Protein AF-A0A9I9E1P9-F1 (afdb_monomer_lite)

Sequence (114 aa):
MISQPHENKKKVSRSKSTQNPDGSKIKARDWSCRENMLFAELGIRNDLKDETYLVAFLSCLLCLFVFPQKGSFLRPGVFMAASLMATGAIYSLAVQVFANIYHGLGLIIKPPIR

Secondary structure (DSSP, 8-state):
--PPP-------------S-TT---PPPPPPPHHHHHHHHHTT--GGGHHHHHHHHHHHHHHHHHTS--SSSPPPHHHHHHHHHHHTT-----HHHHHHHHHHHHHHHHS----

Structure (mmCIF, N/CA/C/O backbone):
data_AF-A0A9I9E1P9-F1
#
_entry.id   AF-A0A9I9E1P9-F1
#
loop_
_atom_site.group_PDB
_atom_site.id
_atom_site.type_symbol
_atom_site.label_atom_id
_atom_site.label_alt_id
_atom_site.label_comp_id
_atom_site.label_asym_id
_atom_site.label_entity_id
_atom_site.label_seq_id
_atom_site.pdbx_PDB_ins_code
_atom_site.Cartn_x
_atom_site.Cartn_y
_atom_site.Cartn_z
_atom_site.occupancy
_atom_site.B_iso_or_equiv
_atom_site.auth_seq_id
_atom_site.auth_comp_id
_atom_site.auth_asym_id
_atom_site.auth_atom_id
_atom_site.pdbx_PDB_model_num
ATOM 1 N N . MET A 1 1 ? -25.002 66.208 -11.143 1.00 40.81 1 MET A N 1
ATOM 2 C CA . MET A 1 1 ? -23.800 65.435 -10.770 1.00 40.81 1 MET A CA 1
ATOM 3 C C . MET A 1 1 ? -24.285 64.214 -10.000 1.00 40.81 1 MET A C 1
ATOM 5 O O . MET A 1 1 ? -24.633 64.343 -8.838 1.00 40.81 1 MET A O 1
ATOM 9 N N . ILE A 1 2 ? -24.478 63.085 -10.688 1.00 35.19 2 ILE A N 1
ATOM 10 C CA . ILE A 1 2 ? -24.973 61.830 -10.102 1.00 35.19 2 ILE A CA 1
ATOM 11 C C . ILE A 1 2 ? -23.974 60.751 -10.511 1.00 35.19 2 ILE A C 1
ATOM 13 O O . ILE A 1 2 ? -23.798 60.486 -11.698 1.00 35.19 2 ILE A O 1
ATOM 17 N N . SER A 1 3 ? -23.272 60.205 -9.524 1.00 40.62 3 SER A N 1
ATOM 18 C CA . SER A 1 3 ? -22.247 59.178 -9.693 1.00 40.62 3 SER A CA 1
ATOM 19 C C . SER A 1 3 ? -22.902 57.809 -9.888 1.00 40.62 3 SER A C 1
ATOM 21 O O . SER A 1 3 ? -23.723 57.398 -9.070 1.00 40.62 3 SER A O 1
ATOM 23 N N . GLN A 1 4 ? -22.533 57.093 -10.952 1.00 44.28 4 GLN A N 1
ATOM 24 C CA . GLN A 1 4 ? -22.866 55.675 -11.117 1.00 44.28 4 GLN A CA 1
ATOM 25 C C . GLN A 1 4 ? -21.948 54.811 -10.234 1.00 44.28 4 GLN A C 1
ATOM 27 O O . GLN A 1 4 ? -20.752 55.102 -10.139 1.00 44.28 4 GLN A O 1
ATOM 32 N N . PRO A 1 5 ? -22.453 53.737 -9.604 1.00 39.78 5 PRO A N 1
ATOM 33 C CA . PRO A 1 5 ? -21.606 52.810 -8.873 1.00 39.78 5 PRO A CA 1
ATOM 34 C C . PRO A 1 5 ? -20.860 51.895 -9.854 1.00 39.78 5 PRO A C 1
ATOM 36 O O . PRO A 1 5 ? -21.461 51.172 -10.646 1.00 39.78 5 PRO A O 1
ATOM 39 N N . HIS A 1 6 ? -19.529 51.911 -9.781 1.00 40.97 6 HIS A N 1
ATOM 40 C CA . HIS A 1 6 ? -18.685 50.891 -10.395 1.00 40.97 6 HIS A CA 1
ATOM 41 C C . HIS A 1 6 ? -18.888 49.564 -9.651 1.00 40.97 6 HIS A C 1
ATOM 43 O O . HIS A 1 6 ? -18.359 49.368 -8.556 1.00 40.97 6 HIS A O 1
ATOM 49 N N . GLU A 1 7 ? -19.629 48.630 -10.247 1.00 38.69 7 GLU A N 1
ATOM 50 C CA . GLU A 1 7 ? -19.590 47.235 -9.814 1.00 38.69 7 GLU A CA 1
ATOM 51 C C . GLU A 1 7 ? -18.192 46.663 -10.077 1.00 38.69 7 GLU A C 1
ATOM 53 O O . GLU A 1 7 ? -17.813 46.311 -11.198 1.00 38.69 7 GLU A O 1
ATOM 58 N N . ASN A 1 8 ? -17.410 46.552 -9.005 1.00 42.34 8 ASN A N 1
ATOM 59 C CA . ASN A 1 8 ? -16.211 45.732 -8.975 1.00 42.34 8 ASN A CA 1
ATOM 60 C C . ASN A 1 8 ? -16.613 44.269 -9.194 1.00 42.34 8 ASN A C 1
ATOM 62 O O . ASN A 1 8 ? -16.996 43.565 -8.257 1.00 42.34 8 ASN A O 1
ATOM 66 N N . LYS A 1 9 ? -16.476 43.785 -10.432 1.00 49.16 9 LYS A N 1
ATOM 67 C CA . LYS A 1 9 ? -16.473 42.350 -10.721 1.00 49.16 9 LYS A CA 1
ATOM 68 C C . LYS A 1 9 ? -15.278 41.731 -10.001 1.00 49.16 9 LYS A C 1
ATOM 70 O O . LYS A 1 9 ? -14.160 41.730 -10.518 1.00 49.16 9 LYS A O 1
ATOM 75 N N . LYS A 1 10 ? -15.505 41.200 -8.797 1.00 53.28 10 LYS A N 1
ATOM 76 C CA . LYS A 1 10 ? -14.558 40.298 -8.138 1.00 53.28 10 LYS A CA 1
ATOM 77 C C . LYS A 1 10 ? -14.300 39.147 -9.106 1.00 53.28 10 LYS A C 1
ATOM 79 O O . LYS A 1 10 ? -15.155 38.285 -9.296 1.00 53.28 10 LYS A O 1
ATOM 84 N N . LYS A 1 11 ? -13.126 39.146 -9.742 1.00 54.50 11 LYS A N 1
ATOM 85 C CA . LYS A 1 11 ? -12.602 37.959 -10.413 1.00 54.50 11 LYS A CA 1
ATOM 86 C C . LYS A 1 11 ? -12.493 36.887 -9.338 1.00 54.50 11 LYS A C 1
ATOM 88 O O . LYS A 1 11 ? -11.585 36.929 -8.514 1.00 54.50 11 LYS A O 1
ATOM 93 N N . VAL A 1 12 ? -13.438 35.954 -9.329 1.00 53.66 12 VAL A N 1
ATOM 94 C CA . VAL A 1 12 ? -13.264 34.687 -8.628 1.00 53.66 12 VAL A CA 1
ATOM 95 C C . VAL A 1 12 ? -12.025 34.063 -9.255 1.00 53.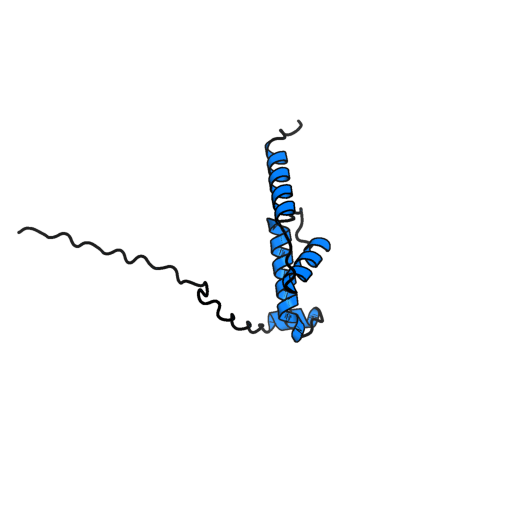66 12 VAL A C 1
ATOM 97 O O . VAL A 1 12 ? -12.043 33.679 -10.426 1.00 53.66 12 VAL A O 1
ATOM 100 N N . SER A 1 13 ? -10.914 34.046 -8.519 1.00 55.25 13 SER A N 1
ATOM 101 C CA . SER A 1 13 ? -9.749 33.277 -8.925 1.00 55.25 13 SER A CA 1
ATOM 102 C C . SER A 1 13 ? -10.188 31.824 -8.912 1.00 55.25 13 SER A C 1
ATOM 104 O O . SER A 1 13 ? -10.294 31.204 -7.856 1.00 55.25 13 SER A O 1
ATOM 106 N N . ARG A 1 14 ? -10.521 31.299 -10.090 1.00 57.84 14 ARG A N 1
ATOM 107 C CA . ARG A 1 14 ? -10.736 29.873 -10.280 1.00 57.84 14 ARG A CA 1
ATOM 108 C C . ARG A 1 14 ? -9.454 29.199 -9.802 1.00 57.84 14 ARG A C 1
ATOM 110 O O . ARG A 1 14 ? -8.399 29.409 -10.403 1.00 57.84 14 ARG A O 1
ATOM 117 N N . SER A 1 15 ? -9.529 28.476 -8.685 1.00 54.31 15 SER A N 1
ATOM 118 C CA . SER A 1 15 ? -8.428 27.637 -8.222 1.00 54.31 15 SER A CA 1
ATOM 119 C C . SER A 1 15 ? -7.967 26.805 -9.410 1.00 54.31 15 SER A C 1
ATOM 121 O O . SER A 1 15 ? -8.804 26.231 -10.113 1.00 54.31 15 SER A O 1
ATOM 123 N N . LYS A 1 16 ? -6.659 26.819 -9.694 1.00 55.91 16 LYS A N 1
ATOM 124 C CA . LYS A 1 16 ? -6.083 26.026 -10.782 1.00 55.91 16 LYS A CA 1
ATOM 125 C C . LYS A 1 16 ? -6.581 24.595 -10.610 1.00 55.91 16 LYS A C 1
ATOM 127 O O . LYS A 1 16 ? -6.283 23.964 -9.600 1.00 55.91 16 LYS A O 1
ATOM 132 N N . SER A 1 17 ? -7.383 24.132 -11.567 1.00 55.00 17 SER A N 1
ATOM 133 C CA . SER A 1 17 ? -7.817 22.743 -11.624 1.00 55.00 17 SER A CA 1
ATOM 134 C C . SER A 1 17 ? -6.567 21.904 -11.839 1.00 55.00 17 SER A C 1
ATOM 136 O O . SER A 1 17 ? -6.015 21.890 -12.934 1.00 55.00 17 SER A O 1
ATOM 138 N N . THR A 1 18 ? -6.078 21.270 -10.779 1.00 58.75 18 THR A N 1
ATOM 139 C CA . THR A 1 18 ? -5.012 20.262 -10.856 1.00 58.75 18 THR A CA 1
ATOM 140 C C . THR A 1 18 ? -5.572 18.879 -11.168 1.00 58.75 18 THR A C 1
ATOM 142 O O . THR A 1 18 ? -4.815 17.928 -11.333 1.00 58.75 18 THR A O 1
ATOM 1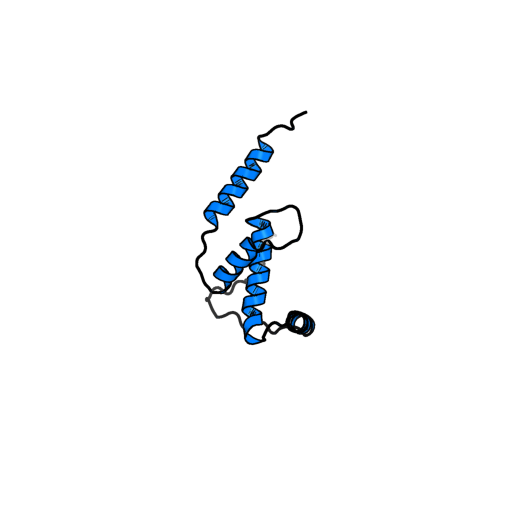45 N N . GLN A 1 19 ? -6.897 18.751 -11.249 1.00 57.41 19 GLN A N 1
ATOM 146 C CA . GLN A 1 19 ? -7.550 17.513 -11.628 1.00 57.41 19 GLN A CA 1
ATOM 147 C C . GLN A 1 19 ? -7.675 17.475 -13.141 1.00 57.41 19 GLN A C 1
ATOM 149 O O . GLN A 1 19 ? -8.305 18.360 -13.718 1.00 57.41 19 GLN A O 1
ATOM 154 N N . ASN A 1 20 ? -7.045 16.462 -13.737 1.00 54.16 20 ASN A N 1
ATOM 155 C CA . ASN A 1 20 ? -7.225 16.051 -15.122 1.00 54.16 20 ASN A CA 1
ATOM 156 C C . ASN A 1 20 ? -8.686 15.589 -15.282 1.00 54.16 20 ASN A C 1
ATOM 158 O O . ASN A 1 20 ? -9.010 14.484 -14.845 1.00 54.16 20 ASN A O 1
ATOM 162 N N . PRO A 1 21 ? -9.594 16.410 -15.840 1.00 59.91 21 PRO A N 1
ATOM 163 C CA . PRO A 1 21 ? -11.009 16.062 -15.934 1.00 59.91 21 PRO A CA 1
ATOM 164 C C . PRO A 1 21 ? -11.280 15.115 -17.107 1.00 59.91 21 PRO A C 1
ATOM 166 O O . PRO A 1 21 ? -12.349 14.521 -17.168 1.00 59.91 21 PRO A O 1
ATOM 169 N N . ASP A 1 22 ? -10.339 14.998 -18.052 1.00 69.31 22 ASP A N 1
ATOM 170 C CA . ASP A 1 22 ? -10.546 14.262 -19.303 1.00 69.31 22 ASP A CA 1
ATOM 171 C C . ASP A 1 22 ? -10.209 12.764 -19.198 1.00 69.31 22 ASP A C 1
ATOM 173 O O . ASP A 1 22 ? -10.546 11.989 -20.088 1.00 69.31 22 ASP A O 1
ATOM 177 N N . GLY A 1 23 ? -9.583 12.334 -18.096 1.00 56.69 23 GLY A N 1
ATOM 178 C CA . GLY A 1 23 ? -9.120 10.953 -17.941 1.00 56.69 23 GLY A CA 1
ATOM 179 C C . GLY A 1 23 ? -7.838 10.635 -18.720 1.00 56.69 23 GLY A C 1
ATOM 180 O O . GLY A 1 23 ? -7.418 9.477 -18.748 1.00 56.69 23 GLY A O 1
ATOM 181 N N . SER A 1 24 ? -7.188 11.637 -19.320 1.00 64.62 24 SER A N 1
ATOM 182 C CA . SER A 1 24 ? -5.887 11.484 -19.962 1.00 64.62 24 SER A CA 1
ATOM 183 C C . SER A 1 24 ? -4.882 10.879 -18.995 1.00 64.62 24 SER A C 1
ATOM 185 O O . SER A 1 24 ? -4.791 11.250 -17.816 1.00 64.62 24 SER A O 1
ATOM 187 N N . LYS A 1 25 ? -4.119 9.912 -19.518 1.00 57.97 25 LYS A N 1
ATOM 188 C CA . LYS A 1 25 ? -3.082 9.224 -18.756 1.00 57.97 25 LYS A CA 1
ATOM 189 C C . LYS A 1 25 ? -2.122 10.270 -18.204 1.00 57.97 25 LYS A C 1
ATOM 191 O O . LYS A 1 25 ? -1.447 10.964 -18.965 1.00 57.97 25 LYS A O 1
ATOM 196 N N . ILE A 1 26 ? -2.085 10.380 -16.878 1.00 62.72 26 ILE A N 1
ATOM 197 C CA . ILE A 1 26 ? -1.086 11.182 -16.180 1.00 62.72 26 ILE A CA 1
ATOM 198 C C . ILE A 1 26 ? 0.267 10.658 -16.653 1.00 62.72 26 ILE A C 1
ATOM 200 O O . ILE A 1 26 ? 0.524 9.454 -16.601 1.00 62.72 26 ILE A O 1
ATOM 204 N N . LYS A 1 27 ? 1.095 11.551 -17.195 1.00 63.44 27 LYS A N 1
ATOM 205 C CA . LYS A 1 27 ? 2.426 11.185 -17.669 1.00 63.44 27 LYS A CA 1
ATOM 206 C C . LYS A 1 27 ? 3.181 10.541 -16.503 1.00 63.44 27 LYS A C 1
ATOM 208 O O . LYS A 1 27 ? 3.171 11.105 -15.407 1.00 63.44 27 LYS A O 1
ATOM 213 N N . ALA A 1 28 ? 3.792 9.378 -16.735 1.00 65.38 28 ALA A N 1
ATOM 214 C CA . ALA A 1 28 ? 4.623 8.726 -15.728 1.00 65.38 28 ALA A CA 1
ATOM 215 C C . ALA A 1 28 ? 5.661 9.739 -15.228 1.00 65.38 28 ALA A C 1
ATOM 217 O O . ALA A 1 28 ? 6.292 10.443 -16.022 1.00 65.38 28 ALA A O 1
ATOM 218 N N . ARG A 1 29 ? 5.734 9.896 -13.908 1.00 75.38 29 ARG A N 1
ATOM 219 C CA . ARG A 1 29 ? 6.625 10.853 -13.260 1.00 75.38 29 ARG A CA 1
ATOM 220 C C . ARG A 1 29 ? 8.058 10.354 -13.414 1.00 75.38 29 ARG A C 1
ATOM 222 O O . ARG A 1 29 ? 8.343 9.213 -13.072 1.00 75.38 29 ARG A O 1
ATOM 229 N N . ASP A 1 30 ? 8.967 11.224 -13.844 1.00 87.00 30 ASP A N 1
ATOM 230 C CA . ASP A 1 30 ? 10.394 10.909 -13.794 1.00 87.00 30 ASP A CA 1
ATOM 231 C C . ASP A 1 30 ? 10.877 10.876 -12.332 1.00 87.00 30 ASP A C 1
ATOM 233 O O . ASP A 1 30 ? 10.596 11.785 -11.542 1.00 87.00 30 ASP A O 1
ATOM 237 N N . TRP A 1 31 ? 11.619 9.829 -11.967 1.00 90.44 31 TRP A N 1
ATOM 238 C CA . TRP A 1 31 ? 12.198 9.673 -10.631 1.00 90.44 31 TRP A CA 1
ATOM 239 C C . TRP A 1 31 ? 13.427 10.567 -10.453 1.00 90.44 31 TRP A C 1
ATOM 241 O O . TRP A 1 31 ? 14.341 10.557 -11.281 1.00 90.44 31 TRP A O 1
ATOM 251 N N . SER A 1 32 ? 13.501 11.307 -9.344 1.00 91.88 32 SER A N 1
ATOM 252 C CA . SER A 1 32 ? 14.691 12.101 -9.013 1.00 91.88 32 SER A CA 1
ATOM 253 C C . SER A 1 32 ? 15.908 11.212 -8.716 1.00 91.88 32 SER A C 1
ATOM 255 O O . SER A 1 32 ? 15.766 10.040 -8.365 1.00 91.88 32 SER A O 1
ATOM 257 N N . CYS A 1 33 ? 17.129 11.763 -8.780 1.00 91.31 33 CYS A N 1
ATOM 258 C CA . CYS A 1 33 ? 18.347 11.021 -8.412 1.00 91.31 33 CYS A CA 1
ATOM 259 C C . CYS A 1 33 ? 18.257 10.413 -7.004 1.00 91.31 33 CYS A C 1
ATOM 261 O O . CYS A 1 33 ? 18.662 9.272 -6.800 1.00 91.31 33 CYS A O 1
ATOM 263 N N . ARG A 1 34 ? 17.674 11.150 -6.048 1.00 93.94 34 ARG A N 1
ATOM 264 C CA . ARG A 1 34 ? 17.486 10.687 -4.667 1.00 93.94 34 ARG A CA 1
ATOM 265 C C . ARG A 1 34 ? 16.537 9.492 -4.591 1.00 93.94 34 ARG A C 1
ATOM 267 O O . ARG A 1 34 ? 16.841 8.518 -3.917 1.00 93.94 34 ARG A O 1
ATOM 274 N N . GLU A 1 35 ? 15.402 9.555 -5.281 1.00 91.44 35 GLU A N 1
ATOM 275 C CA .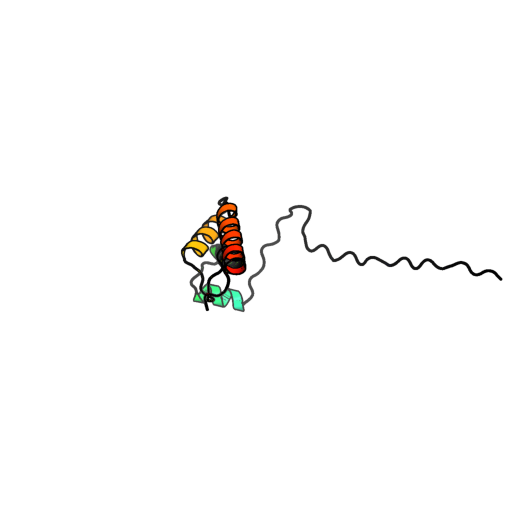 GLU A 1 35 ? 14.437 8.447 -5.307 1.00 91.44 35 GLU A CA 1
ATOM 276 C C . GLU A 1 35 ? 15.031 7.219 -5.999 1.00 91.44 35 GLU A C 1
ATOM 278 O O . GLU A 1 35 ? 14.907 6.108 -5.496 1.00 91.44 35 GLU A O 1
ATOM 283 N N . ASN A 1 36 ? 15.759 7.413 -7.101 1.00 92.94 36 ASN A N 1
ATOM 284 C CA . ASN A 1 36 ? 16.464 6.328 -7.778 1.00 92.94 36 ASN A CA 1
ATOM 285 C C . ASN A 1 36 ? 17.511 5.649 -6.887 1.00 92.94 36 ASN A C 1
ATOM 287 O O . ASN A 1 36 ? 17.614 4.425 -6.930 1.00 92.94 36 ASN A O 1
ATOM 291 N N . MET A 1 37 ? 18.249 6.414 -6.075 1.00 94.75 37 MET A N 1
ATOM 292 C CA . MET A 1 37 ? 19.176 5.855 -5.086 1.00 94.75 37 MET A CA 1
ATOM 293 C C . MET A 1 37 ? 18.451 4.994 -4.051 1.00 94.75 37 MET A C 1
ATOM 295 O O . MET A 1 37 ? 18.894 3.882 -3.792 1.00 94.75 37 MET A O 1
ATOM 299 N N . LEU A 1 38 ? 17.315 5.460 -3.525 1.00 94.44 38 LEU A N 1
ATOM 300 C CA . LEU A 1 38 ? 16.519 4.687 -2.565 1.00 94.44 38 LEU A CA 1
ATOM 301 C C . LEU A 1 38 ? 15.996 3.382 -3.174 1.00 94.44 38 LEU A C 1
ATOM 303 O O . LEU A 1 38 ? 16.076 2.333 -2.546 1.00 94.44 38 LEU A O 1
ATOM 307 N N . PHE A 1 39 ? 15.498 3.417 -4.412 1.00 94.00 39 PHE A N 1
ATOM 308 C CA . PHE A 1 39 ? 15.077 2.194 -5.096 1.00 94.00 39 PHE A CA 1
ATOM 309 C C . PHE A 1 39 ? 16.241 1.222 -5.309 1.00 94.00 39 PHE A C 1
ATOM 311 O O . PHE A 1 39 ? 16.054 0.022 -5.141 1.00 94.00 39 PHE A O 1
ATOM 318 N N . ALA A 1 40 ? 17.432 1.723 -5.649 1.00 94.31 40 ALA A N 1
ATOM 319 C CA . ALA A 1 40 ? 18.619 0.891 -5.818 1.00 94.31 40 ALA A CA 1
ATOM 320 C C . ALA A 1 40 ? 19.077 0.263 -4.492 1.00 94.31 40 ALA A C 1
ATOM 322 O O . ALA A 1 40 ? 19.370 -0.928 -4.457 1.00 94.31 40 ALA A O 1
ATOM 323 N N . GLU A 1 41 ? 19.083 1.037 -3.404 1.00 96.12 41 GLU A N 1
ATOM 324 C CA . GLU A 1 41 ? 19.397 0.560 -2.051 1.00 96.12 41 GLU A CA 1
ATOM 325 C C . GLU A 1 41 ? 18.421 -0.532 -1.594 1.00 96.12 41 GLU A C 1
ATOM 327 O O . GLU A 1 41 ? 18.827 -1.540 -1.022 1.00 96.12 41 GLU A O 1
ATOM 332 N N . LEU A 1 42 ? 17.137 -0.370 -1.919 1.00 92.94 42 LEU A N 1
ATOM 333 C CA . LEU A 1 42 ? 16.088 -1.351 -1.638 1.00 92.94 42 LEU A CA 1
ATOM 334 C C . LEU A 1 42 ? 16.055 -2.524 -2.638 1.00 92.94 42 LEU A C 1
ATOM 336 O O . LEU A 1 42 ? 15.204 -3.403 -2.509 1.00 92.94 42 LEU A O 1
ATOM 340 N N . GLY A 1 43 ? 16.940 -2.552 -3.642 1.00 95.56 43 GLY A N 1
ATOM 341 C CA . GLY A 1 43 ? 16.995 -3.614 -4.653 1.00 95.56 43 GLY A CA 1
ATOM 342 C C . GLY A 1 43 ? 15.775 -3.668 -5.583 1.00 95.56 43 GLY A C 1
ATOM 343 O O . GLY A 1 43 ? 15.487 -4.710 -6.174 1.00 95.56 43 GLY A O 1
ATOM 344 N N . ILE A 1 44 ? 15.037 -2.564 -5.715 1.00 94.88 44 ILE A N 1
ATOM 345 C CA . ILE A 1 44 ? 13.818 -2.481 -6.521 1.00 94.88 44 ILE A CA 1
ATOM 346 C C . ILE A 1 44 ? 14.181 -2.322 -7.995 1.00 94.88 44 ILE A C 1
ATOM 348 O O . ILE A 1 44 ? 14.869 -1.379 -8.398 1.00 94.88 44 ILE A O 1
ATOM 352 N N . ARG A 1 45 ? 13.682 -3.244 -8.822 1.00 93.00 45 ARG A N 1
ATOM 353 C CA . ARG A 1 45 ? 13.867 -3.191 -10.274 1.00 93.00 45 ARG A CA 1
ATOM 354 C C . ARG A 1 45 ? 13.189 -1.955 -10.865 1.00 93.00 45 ARG A C 1
ATOM 356 O O . ARG A 1 45 ? 12.138 -1.529 -10.395 1.00 93.00 45 ARG A O 1
ATOM 363 N N . ASN A 1 46 ? 13.769 -1.411 -11.935 1.00 90.31 46 ASN A N 1
ATOM 364 C CA . ASN A 1 46 ? 13.261 -0.201 -12.591 1.00 90.31 46 ASN A CA 1
ATOM 365 C C . ASN A 1 46 ? 11.805 -0.327 -13.054 1.00 90.31 46 ASN A C 1
ATOM 367 O O . ASN A 1 46 ? 11.064 0.643 -12.950 1.00 90.31 46 ASN A O 1
ATOM 371 N N . ASP A 1 47 ? 11.408 -1.507 -13.531 1.00 89.38 47 ASP A N 1
ATOM 372 C CA . ASP A 1 47 ? 10.051 -1.798 -13.995 1.00 89.38 47 ASP A CA 1
ATOM 373 C C . ASP A 1 47 ? 9.028 -1.943 -12.864 1.00 89.38 47 ASP A C 1
ATOM 375 O O . ASP A 1 47 ? 7.844 -1.966 -13.154 1.00 89.38 47 ASP A O 1
ATOM 379 N N . LEU A 1 48 ? 9.473 -2.009 -11.603 1.00 90.69 48 LEU A N 1
ATOM 380 C CA . LEU A 1 48 ? 8.614 -2.146 -10.422 1.00 90.69 48 LEU A CA 1
ATOM 381 C C . LEU A 1 48 ? 8.533 -0.866 -9.579 1.00 90.69 48 LEU A C 1
ATOM 383 O O . LEU A 1 48 ? 7.956 -0.874 -8.489 1.00 90.69 48 LEU A O 1
ATOM 387 N N . LYS A 1 49 ? 9.171 0.229 -10.009 1.00 91.81 49 LYS A N 1
ATOM 388 C CA . LYS A 1 49 ? 9.269 1.463 -9.210 1.00 91.81 49 LYS A CA 1
ATOM 389 C C . LYS A 1 49 ? 7.910 2.114 -8.990 1.00 91.81 49 LYS A C 1
ATOM 391 O O . LYS A 1 49 ? 7.611 2.514 -7.865 1.00 91.81 49 LYS A O 1
ATOM 396 N N . ASP A 1 50 ? 7.098 2.185 -10.041 1.00 89.19 50 ASP A N 1
ATOM 397 C CA . ASP A 1 50 ? 5.759 2.770 -9.982 1.00 89.19 50 ASP A CA 1
ATOM 398 C C . ASP A 1 50 ? 4.843 1.952 -9.066 1.00 89.19 50 ASP A C 1
ATOM 400 O O . ASP A 1 50 ? 4.230 2.526 -8.160 1.00 89.19 50 ASP A O 1
ATOM 404 N N . GLU A 1 51 ? 4.804 0.618 -9.208 1.00 89.50 51 GLU A N 1
ATOM 405 C CA . GLU A 1 51 ? 4.019 -0.220 -8.298 1.00 89.50 51 GLU A CA 1
ATOM 406 C C . GLU A 1 51 ? 4.539 -0.117 -6.869 1.00 89.50 51 GLU A C 1
ATOM 408 O O . GLU A 1 51 ? 3.755 0.098 -5.951 1.00 89.50 51 GLU A O 1
ATOM 413 N N . THR A 1 52 ? 5.852 -0.210 -6.653 1.00 91.44 52 THR A N 1
ATOM 414 C CA . THR A 1 52 ? 6.434 -0.151 -5.302 1.00 91.44 52 THR A CA 1
ATOM 415 C C . THR A 1 52 ? 6.102 1.167 -4.610 1.00 91.44 52 THR A C 1
ATOM 417 O O . THR A 1 52 ? 5.717 1.177 -3.437 1.00 91.44 52 THR A O 1
ATOM 420 N N . TYR A 1 53 ? 6.202 2.284 -5.333 1.00 90.69 53 TYR A N 1
ATOM 421 C CA . TYR A 1 53 ? 5.805 3.588 -4.820 1.00 90.69 53 TYR A CA 1
ATOM 422 C C . TYR A 1 53 ? 4.316 3.626 -4.475 1.00 90.69 53 TYR A C 1
ATOM 424 O O . TYR A 1 53 ? 3.951 4.062 -3.382 1.00 90.69 53 TYR A O 1
ATOM 432 N N . LEU A 1 54 ? 3.457 3.136 -5.374 1.00 89.12 54 LEU A N 1
ATOM 433 C CA . LEU A 1 54 ? 2.015 3.102 -5.155 1.00 89.12 54 LEU A CA 1
ATOM 434 C C . LEU A 1 54 ? 1.653 2.243 -3.938 1.00 89.12 54 LEU A C 1
ATOM 436 O O . LEU A 1 54 ? 0.856 2.668 -3.104 1.00 89.12 54 LEU A O 1
ATOM 440 N N . VAL A 1 55 ? 2.285 1.079 -3.780 1.00 90.94 55 VAL A N 1
ATOM 441 C CA . VAL A 1 55 ? 2.114 0.207 -2.614 1.00 90.94 55 VAL A CA 1
ATOM 442 C C . VAL A 1 55 ? 2.524 0.922 -1.335 1.00 90.94 55 VAL A C 1
ATOM 444 O O . VAL A 1 55 ? 1.759 0.918 -0.370 1.00 90.94 55 VAL A O 1
ATOM 447 N N . ALA A 1 56 ? 3.694 1.561 -1.302 1.00 89.69 56 ALA A N 1
ATOM 448 C CA . ALA A 1 56 ? 4.160 2.286 -0.122 1.00 89.69 56 ALA A CA 1
ATOM 449 C C . ALA A 1 56 ? 3.228 3.457 0.232 1.00 89.69 56 ALA A C 1
ATOM 451 O O . ALA A 1 56 ? 2.867 3.642 1.398 1.00 89.69 56 ALA A O 1
ATOM 452 N N . PHE A 1 57 ? 2.781 4.208 -0.777 1.00 87.25 57 PHE A N 1
ATOM 453 C CA . PHE A 1 57 ? 1.855 5.324 -0.619 1.00 87.25 57 PHE A CA 1
ATOM 454 C C . PHE A 1 57 ? 0.496 4.870 -0.072 1.00 87.25 57 PHE A C 1
ATOM 456 O O . PHE A 1 57 ? 0.027 5.397 0.939 1.00 87.25 57 PHE A O 1
ATOM 463 N N . LEU A 1 58 ? -0.109 3.849 -0.686 1.00 86.88 58 LEU A N 1
ATOM 464 C CA . LEU A 1 58 ? -1.367 3.266 -0.221 1.00 86.88 58 LEU A CA 1
ATOM 465 C C . LEU A 1 58 ? -1.218 2.679 1.183 1.00 86.88 58 LEU A C 1
ATOM 467 O O . LEU A 1 58 ? -2.086 2.894 2.022 1.00 86.88 58 LEU A O 1
ATOM 471 N N . SER A 1 59 ? -0.101 2.011 1.479 1.00 85.94 59 SER A N 1
ATOM 472 C CA . SER A 1 59 ? 0.168 1.476 2.818 1.00 85.94 59 SER A CA 1
ATOM 473 C C . SER A 1 59 ? 0.179 2.584 3.869 1.00 85.94 59 SER A C 1
ATOM 475 O O . SER A 1 59 ? -0.440 2.442 4.920 1.00 85.94 59 SER A O 1
ATOM 477 N N . CYS A 1 60 ? 0.829 3.712 3.569 1.00 83.12 60 CYS A N 1
ATOM 478 C CA . CYS A 1 60 ? 0.865 4.875 4.452 1.00 83.12 60 CYS A CA 1
ATOM 479 C C . CYS A 1 60 ? -0.539 5.462 4.677 1.00 83.12 60 CYS A C 1
ATOM 481 O O . CYS A 1 60 ? -0.953 5.655 5.820 1.00 83.12 60 CYS A O 1
ATOM 483 N N . LEU A 1 61 ? -1.311 5.675 3.605 1.00 83.69 61 LEU A N 1
ATOM 484 C CA . LEU A 1 61 ? -2.678 6.196 3.708 1.00 83.69 61 LEU A CA 1
ATOM 485 C C . LEU A 1 61 ? -3.594 5.275 4.514 1.00 83.69 61 LEU A C 1
ATOM 487 O O . LEU A 1 61 ? -4.329 5.729 5.391 1.00 83.69 61 LEU A O 1
ATOM 491 N N . LEU A 1 62 ? -3.540 3.974 4.247 1.00 82.31 62 LEU A N 1
ATOM 492 C CA . LEU A 1 62 ? -4.344 2.998 4.966 1.00 82.31 62 LEU A CA 1
ATOM 493 C C . LEU A 1 62 ? -3.954 2.943 6.442 1.00 82.31 62 LEU A C 1
ATOM 495 O O . LEU A 1 62 ? -4.847 2.901 7.280 1.00 82.31 62 LEU A O 1
ATOM 499 N N . CYS A 1 63 ? -2.664 3.003 6.782 1.00 79.25 63 CYS A N 1
ATOM 500 C CA . CYS A 1 63 ? -2.225 3.079 8.177 1.00 79.25 63 CYS A CA 1
ATOM 501 C C . CYS A 1 63 ? -2.741 4.340 8.887 1.00 79.25 63 CYS A C 1
ATOM 503 O O . CYS A 1 63 ? -3.082 4.269 10.063 1.00 79.25 63 CYS A O 1
ATOM 505 N N . LEU A 1 64 ? -2.830 5.484 8.202 1.00 74.00 64 LEU A N 1
ATOM 506 C CA . LEU A 1 64 ? -3.301 6.732 8.812 1.00 74.00 64 LEU A CA 1
ATOM 507 C C . LEU A 1 64 ? -4.824 6.776 8.996 1.00 74.00 64 LEU A C 1
ATOM 509 O O . LEU A 1 64 ? -5.301 7.223 10.036 1.00 74.00 64 LEU A O 1
ATOM 513 N N . PHE A 1 65 ? -5.588 6.324 7.999 1.00 68.25 65 PHE A N 1
ATOM 514 C CA . PHE A 1 65 ? -7.041 6.539 7.954 1.00 68.25 65 PHE A CA 1
ATOM 515 C C . PHE A 1 65 ? -7.872 5.281 8.232 1.00 68.25 65 PHE A C 1
ATOM 517 O O . PHE A 1 65 ? -8.969 5.367 8.785 1.00 68.25 65 PHE A O 1
ATOM 524 N N . VAL A 1 66 ? -7.373 4.105 7.843 1.00 73.50 66 VAL A N 1
ATOM 525 C CA . VAL A 1 66 ? -8.153 2.853 7.797 1.00 73.50 66 VAL A CA 1
ATOM 526 C C . VAL A 1 66 ? -7.660 1.809 8.799 1.00 73.50 66 VAL A C 1
ATOM 528 O O . VAL A 1 66 ? -8.415 0.925 9.190 1.00 73.50 66 VAL A O 1
ATOM 531 N N . PHE A 1 67 ? -6.439 1.932 9.300 1.00 70.69 67 PHE A N 1
ATOM 532 C CA . PHE A 1 67 ? -5.890 1.078 10.349 1.00 70.69 67 PHE A CA 1
ATOM 533 C C . PHE A 1 67 ? -5.015 1.893 11.308 1.00 70.69 67 PHE A C 1
ATOM 535 O O . PHE A 1 67 ? -3.832 1.574 11.462 1.00 70.69 67 PHE A O 1
ATOM 542 N N . PRO A 1 68 ? -5.564 2.948 11.941 1.00 68.25 68 PRO A N 1
ATOM 543 C CA . PRO A 1 68 ? -4.791 3.806 12.825 1.00 68.25 68 PRO A CA 1
ATOM 544 C C . PRO A 1 68 ? -4.186 2.972 13.958 1.00 68.25 68 PRO A C 1
ATOM 546 O O . PRO A 1 68 ? -4.894 2.333 14.737 1.00 68.25 68 PRO A O 1
ATOM 549 N N . GLN A 1 69 ? -2.857 2.970 14.046 1.00 68.81 69 GLN A N 1
ATOM 550 C CA . GLN A 1 69 ? -2.112 2.276 15.092 1.00 68.81 69 GLN A CA 1
ATOM 551 C C . GLN A 1 69 ? -1.160 3.251 15.788 1.00 68.81 69 GLN A C 1
ATOM 553 O O . GLN A 1 69 ? -0.658 4.202 15.194 1.00 68.81 69 GLN A O 1
ATOM 558 N N . LYS A 1 70 ? -0.893 3.010 17.075 1.00 68.06 70 LYS A N 1
ATOM 559 C CA . LYS A 1 70 ? 0.146 3.729 17.816 1.00 68.06 70 LYS A CA 1
ATOM 560 C C . LYS A 1 70 ? 1.522 3.322 17.270 1.00 68.06 70 LYS A C 1
ATOM 562 O O . LYS A 1 70 ? 1.999 2.234 17.578 1.00 68.06 70 LYS A O 1
ATOM 567 N N . GLY A 1 71 ? 2.127 4.179 16.448 1.00 66.88 71 GLY A N 1
ATOM 568 C CA . GLY A 1 71 ? 3.468 3.993 15.879 1.00 66.88 71 GLY A CA 1
ATOM 569 C C . GLY A 1 71 ? 3.534 4.303 14.380 1.00 66.88 71 GLY A C 1
ATOM 570 O O . GLY A 1 71 ? 2.513 4.364 13.707 1.00 66.88 71 GLY A O 1
ATOM 571 N N . SER A 1 72 ? 4.745 4.499 13.855 1.00 63.97 72 SER A N 1
ATOM 572 C CA . SER A 1 72 ? 5.013 4.877 12.455 1.00 63.97 72 SER A CA 1
ATOM 573 C C . SER A 1 72 ? 5.330 3.689 11.531 1.00 63.97 72 SER A C 1
ATOM 575 O O . SER A 1 72 ? 5.868 3.879 10.442 1.00 63.97 72 SER A O 1
ATOM 577 N N . PHE A 1 73 ? 5.026 2.457 11.947 1.00 69.50 73 PHE A N 1
ATOM 578 C CA . PHE A 1 73 ? 5.396 1.248 11.207 1.00 69.50 73 PHE A CA 1
ATOM 579 C C . PHE A 1 73 ? 4.286 0.785 10.261 1.00 69.50 73 PHE A C 1
ATOM 581 O O . PHE A 1 73 ? 3.106 0.776 10.617 1.00 69.50 73 PHE A O 1
ATOM 588 N N . LEU A 1 74 ? 4.670 0.341 9.062 1.00 67.88 74 LEU A N 1
ATOM 589 C CA . LEU A 1 74 ? 3.747 -0.301 8.130 1.00 67.88 74 LEU A CA 1
ATOM 590 C C . LEU A 1 74 ? 3.355 -1.685 8.657 1.00 67.88 74 LEU A C 1
ATOM 592 O O . LEU A 1 74 ? 4.210 -2.525 8.939 1.00 67.88 74 LEU A O 1
ATOM 596 N N . ARG A 1 75 ? 2.050 -1.945 8.771 1.00 72.56 75 ARG A N 1
ATOM 597 C CA . ARG A 1 75 ? 1.541 -3.280 9.101 1.00 72.56 75 ARG A CA 1
ATOM 598 C C . ARG A 1 75 ? 1.679 -4.204 7.887 1.00 72.56 75 ARG A C 1
ATOM 600 O O . ARG A 1 75 ? 1.160 -3.845 6.831 1.00 72.56 75 ARG A O 1
ATOM 607 N N . PRO A 1 76 ? 2.218 -5.428 8.034 1.00 73.38 76 PRO A N 1
ATOM 608 C CA . PRO A 1 76 ? 2.295 -6.390 6.931 1.00 73.38 76 PRO A CA 1
ATOM 609 C C . PRO A 1 76 ? 0.945 -6.651 6.243 1.00 73.38 76 PRO A C 1
ATOM 611 O O . PRO A 1 76 ? 0.871 -6.708 5.021 1.00 73.38 76 PRO A O 1
ATOM 614 N N . GLY A 1 77 ? -0.150 -6.721 7.011 1.00 76.62 77 GLY A N 1
ATOM 615 C CA . GLY A 1 77 ? -1.494 -6.895 6.444 1.00 76.62 77 GLY A CA 1
ATOM 616 C C . GLY A 1 77 ? -1.990 -5.690 5.635 1.00 76.62 77 GLY A C 1
ATOM 617 O O . GLY A 1 77 ? -2.670 -5.862 4.629 1.00 76.62 77 GLY A O 1
ATOM 618 N N . VAL A 1 78 ? -1.614 -4.473 6.040 1.00 80.44 78 VAL A N 1
ATOM 619 C CA . VAL A 1 78 ? -1.956 -3.238 5.316 1.00 80.44 78 VAL A CA 1
ATOM 620 C C . VAL A 1 78 ? -1.132 -3.128 4.040 1.00 80.44 78 VAL A C 1
ATOM 622 O O . VAL A 1 78 ? -1.671 -2.792 2.989 1.00 80.44 78 VAL A O 1
ATOM 625 N N . PHE A 1 79 ? 0.149 -3.487 4.125 1.00 82.81 79 PHE A N 1
ATOM 626 C CA . PHE A 1 79 ? 1.037 -3.571 2.976 1.00 82.81 79 PHE A CA 1
ATOM 627 C C . PHE A 1 79 ? 0.519 -4.564 1.933 1.00 82.81 79 PHE A C 1
ATOM 629 O O . PHE A 1 79 ? 0.426 -4.219 0.764 1.00 82.81 79 PHE A O 1
ATOM 636 N N . MET A 1 80 ? 0.071 -5.750 2.353 1.00 85.25 80 MET A N 1
ATOM 637 C CA . MET A 1 80 ? -0.522 -6.742 1.452 1.00 85.25 80 MET A CA 1
ATOM 638 C C . MET A 1 80 ? -1.784 -6.220 0.748 1.00 85.25 80 MET A C 1
ATOM 640 O O . MET A 1 80 ? -1.911 -6.360 -0.467 1.00 85.25 80 MET A O 1
ATOM 644 N N . ALA A 1 81 ? -2.703 -5.583 1.480 1.00 84.19 81 ALA A N 1
ATOM 645 C CA . ALA A 1 81 ? -3.890 -4.977 0.875 1.00 84.19 81 ALA A CA 1
ATOM 646 C C . ALA A 1 81 ? -3.512 -3.860 -0.116 1.00 84.19 81 ALA A C 1
ATOM 648 O O . ALA A 1 81 ? -4.081 -3.776 -1.202 1.00 84.19 81 ALA A O 1
ATOM 649 N N . ALA A 1 82 ? -2.515 -3.039 0.225 1.00 86.81 82 ALA A N 1
ATOM 650 C CA . ALA A 1 82 ? -1.971 -2.015 -0.659 1.00 86.81 82 ALA A CA 1
ATOM 651 C C . ALA A 1 82 ? -1.325 -2.606 -1.923 1.00 86.81 82 ALA A C 1
ATOM 653 O O . ALA A 1 82 ? -1.548 -2.076 -3.006 1.00 86.81 82 ALA A O 1
ATOM 654 N N . SER A 1 83 ? -0.593 -3.720 -1.815 1.00 86.19 83 SER A N 1
ATOM 655 C CA . SER A 1 83 ? -0.052 -4.469 -2.960 1.00 86.19 83 SER A CA 1
ATOM 656 C C . SER A 1 83 ? -1.147 -4.972 -3.892 1.00 86.19 83 SER A C 1
ATOM 658 O O . SER A 1 83 ? -1.063 -4.797 -5.107 1.00 86.19 83 SER A O 1
ATOM 660 N N . LEU A 1 84 ? -2.215 -5.540 -3.333 1.00 87.12 84 LEU A N 1
ATOM 661 C CA . LEU A 1 84 ? -3.360 -5.990 -4.122 1.00 87.12 84 LEU A CA 1
ATOM 662 C C . LEU A 1 84 ? -4.055 -4.811 -4.819 1.00 87.12 84 LEU A C 1
ATOM 664 O O . LEU A 1 84 ? -4.332 -4.881 -6.011 1.00 87.12 84 LEU A O 1
ATOM 668 N N . MET A 1 85 ? -4.259 -3.689 -4.128 1.00 89.19 85 MET A N 1
ATOM 669 C CA . MET A 1 85 ? -4.844 -2.495 -4.750 1.00 89.19 85 MET A CA 1
ATOM 670 C C . MET A 1 85 ? -3.948 -1.892 -5.839 1.00 89.19 85 MET A C 1
ATOM 672 O O . MET A 1 85 ? -4.453 -1.487 -6.883 1.00 89.19 85 MET A O 1
ATOM 676 N N . ALA A 1 86 ? -2.627 -1.870 -5.640 1.00 87.19 86 ALA A N 1
ATOM 677 C CA . ALA A 1 86 ? -1.678 -1.357 -6.630 1.00 87.19 86 ALA A CA 1
ATOM 678 C C . ALA A 1 86 ? -1.621 -2.214 -7.904 1.00 87.19 86 ALA A C 1
ATOM 680 O O . ALA A 1 86 ? -1.412 -1.682 -8.988 1.00 87.19 86 ALA A O 1
ATOM 681 N N . THR A 1 87 ? -1.867 -3.521 -7.787 1.00 88.62 87 THR A N 1
ATOM 682 C CA . THR A 1 87 ? -1.994 -4.434 -8.939 1.00 88.62 87 THR A CA 1
ATOM 683 C C . THR A 1 87 ? -3.369 -4.366 -9.617 1.00 88.62 87 THR A C 1
ATOM 685 O O . THR A 1 87 ? -3.611 -5.070 -10.596 1.00 88.62 87 THR A O 1
ATOM 688 N N . GLY A 1 88 ? -4.268 -3.498 -9.136 1.00 85.75 88 GLY A N 1
ATOM 689 C CA . GLY A 1 88 ? -5.590 -3.261 -9.716 1.00 85.75 88 GLY A CA 1
ATOM 690 C C . GLY A 1 88 ? -6.715 -4.094 -9.103 1.00 85.75 88 GLY A C 1
ATOM 691 O O . GLY A 1 88 ? -7.834 -4.070 -9.617 1.00 85.75 88 GLY A O 1
ATOM 692 N N . ALA A 1 89 ? -6.465 -4.821 -8.010 1.00 90.00 89 ALA A N 1
ATOM 693 C CA . ALA A 1 89 ? -7.521 -5.554 -7.327 1.00 90.00 89 ALA A CA 1
ATOM 694 C C . ALA A 1 89 ? -8.502 -4.595 -6.637 1.00 90.00 89 ALA A C 1
ATOM 696 O O . ALA A 1 89 ? -8.116 -3.642 -5.954 1.00 90.00 89 ALA A O 1
ATOM 697 N N . ILE A 1 90 ? -9.795 -4.889 -6.769 1.00 87.88 90 ILE A N 1
ATOM 698 C CA . ILE A 1 90 ? -10.846 -4.161 -6.061 1.00 87.88 90 ILE A CA 1
ATOM 699 C C . ILE A 1 90 ? -10.868 -4.649 -4.612 1.00 87.88 90 ILE A C 1
ATOM 701 O O . ILE A 1 90 ? -11.117 -5.824 -4.348 1.00 87.88 90 ILE A O 1
ATOM 705 N N . TYR A 1 91 ? -10.640 -3.737 -3.670 1.00 82.38 91 TYR A N 1
ATOM 706 C CA . TYR A 1 91 ? -10.660 -4.028 -2.241 1.00 82.38 91 TYR A CA 1
ATOM 707 C C . TYR A 1 91 ? -11.674 -3.123 -1.534 1.00 82.38 91 TYR A C 1
ATOM 709 O O . TYR A 1 91 ? -11.601 -1.897 -1.626 1.00 82.38 91 TYR A O 1
ATOM 717 N N . SER A 1 92 ? -12.637 -3.713 -0.821 1.00 85.62 92 SER A N 1
ATOM 718 C CA . SER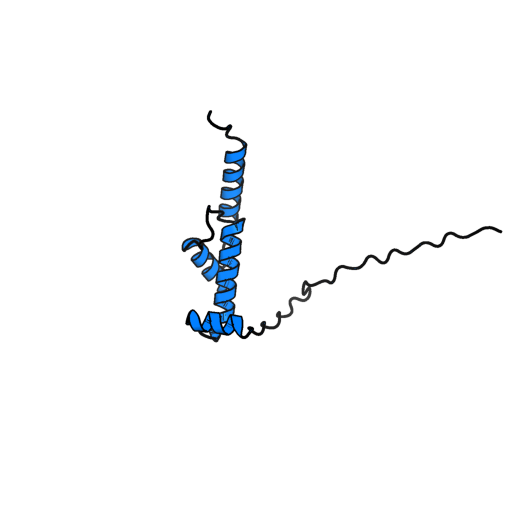 A 1 92 ? -13.628 -2.939 -0.066 1.00 85.62 92 SER A CA 1
ATOM 719 C C . SER A 1 92 ? -13.052 -2.493 1.274 1.00 85.62 92 SER A C 1
ATOM 721 O O . SER A 1 92 ? -12.788 -3.312 2.150 1.00 85.62 92 SER A O 1
ATOM 723 N N . LEU A 1 93 ? -12.900 -1.180 1.457 1.00 85.56 93 LEU A N 1
ATOM 724 C CA . LEU A 1 93 ? 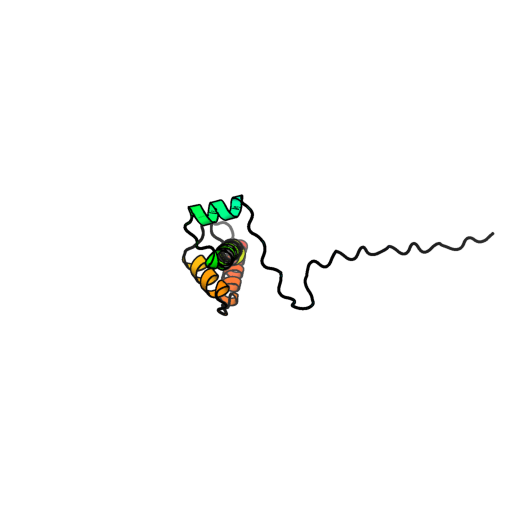-12.457 -0.587 2.726 1.00 85.56 93 LEU A CA 1
ATOM 725 C C . LEU A 1 93 ? -13.618 -0.289 3.688 1.00 85.56 93 LEU A C 1
ATOM 7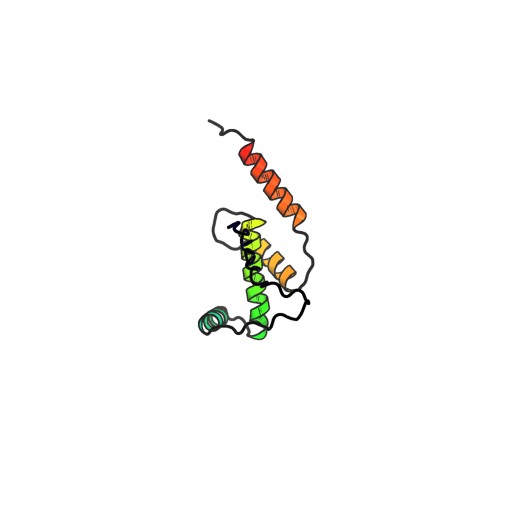27 O O . LEU A 1 93 ? -13.377 0.122 4.822 1.00 85.56 93 LEU A O 1
ATOM 731 N N . ALA A 1 94 ? -14.870 -0.502 3.268 1.00 86.12 94 ALA A N 1
ATOM 732 C CA . ALA A 1 94 ? -16.053 -0.089 4.022 1.00 86.12 94 ALA A CA 1
ATOM 733 C C . ALA A 1 94 ? -16.081 -0.689 5.435 1.00 86.12 94 ALA A C 1
ATOM 735 O O . ALA A 1 94 ? -16.225 0.038 6.413 1.00 86.12 94 ALA A O 1
ATOM 736 N N . VAL A 1 95 ? -15.871 -2.003 5.554 1.00 83.12 95 VAL A N 1
ATOM 737 C CA . VAL A 1 95 ? -15.904 -2.711 6.845 1.00 83.12 95 VAL A CA 1
ATOM 738 C C . VAL A 1 95 ? -14.849 -2.166 7.810 1.00 83.12 95 VAL A C 1
ATOM 740 O O . VAL A 1 95 ? -15.147 -1.921 8.977 1.00 83.12 95 VAL A O 1
ATOM 743 N N . GLN A 1 96 ? -13.627 -1.931 7.328 1.00 82.00 96 GLN A N 1
ATOM 744 C CA . GLN A 1 96 ? -12.544 -1.384 8.147 1.00 82.00 96 GLN A CA 1
ATOM 745 C C . GLN A 1 96 ? -12.805 0.064 8.574 1.00 82.00 96 GLN A C 1
ATOM 747 O O . GLN A 1 96 ? -12.597 0.408 9.736 1.00 82.00 96 GLN A O 1
ATOM 752 N N . VAL A 1 97 ? -13.302 0.903 7.661 1.00 83.94 97 VAL A N 1
ATOM 753 C CA . VAL A 1 97 ? -13.669 2.291 7.974 1.00 83.94 97 VAL A CA 1
ATOM 754 C C . VAL A 1 97 ? -14.774 2.328 9.029 1.00 83.94 97 VAL A C 1
ATOM 756 O O . VAL A 1 97 ? -14.645 3.052 10.017 1.00 83.94 97 VAL A O 1
ATOM 759 N N . PHE A 1 98 ? -15.821 1.508 8.886 1.00 83.00 98 PHE A N 1
ATOM 760 C CA . PHE A 1 98 ? -16.876 1.408 9.895 1.00 83.00 98 PHE A CA 1
ATOM 761 C C . PHE A 1 98 ? -16.325 0.955 11.246 1.00 83.00 98 PHE A C 1
ATOM 763 O O . PHE A 1 98 ? -16.612 1.594 12.257 1.00 83.00 98 PHE A O 1
ATOM 770 N N . ALA A 1 99 ? -15.495 -0.091 11.274 1.00 83.62 99 ALA A N 1
ATOM 771 C CA . ALA A 1 99 ? -14.882 -0.574 12.507 1.00 83.62 99 ALA A CA 1
ATOM 772 C C . ALA A 1 99 ? -14.093 0.530 13.235 1.00 83.62 99 ALA A C 1
ATOM 774 O O . ALA A 1 99 ? -14.231 0.673 14.449 1.00 83.62 99 ALA A O 1
ATOM 775 N N . ASN A 1 100 ? -13.337 1.359 12.508 1.00 82.25 100 ASN A N 1
ATOM 776 C CA . ASN A 1 100 ? -12.605 2.480 13.105 1.00 82.25 100 ASN A CA 1
ATOM 777 C C . ASN A 1 100 ? -13.517 3.572 13.650 1.00 82.25 100 ASN A C 1
ATOM 779 O O . ASN A 1 100 ? -13.253 4.093 14.732 1.00 82.25 100 ASN A O 1
ATOM 783 N N . ILE A 1 101 ? -14.580 3.922 12.921 1.00 84.69 101 ILE A N 1
ATOM 784 C CA . ILE A 1 101 ? -15.555 4.920 13.375 1.00 84.69 101 ILE A CA 1
ATOM 785 C C . ILE A 1 101 ? -16.219 4.435 14.665 1.00 84.69 101 ILE A C 1
ATOM 787 O O . ILE A 1 101 ? -16.232 5.162 15.657 1.00 84.69 101 ILE A O 1
ATOM 791 N N . TYR A 1 102 ? -16.702 3.189 14.692 1.00 85.06 102 TYR A N 1
ATOM 792 C CA . TYR A 1 102 ? -17.296 2.600 15.893 1.00 85.06 102 TYR A CA 1
ATOM 793 C C . TYR A 1 102 ? -16.298 2.514 17.049 1.00 85.06 102 TYR A C 1
ATOM 795 O O . TYR A 1 102 ? -16.656 2.811 18.189 1.00 85.06 102 TYR A O 1
ATOM 803 N N . HIS A 1 103 ? -15.043 2.152 16.773 1.00 83.12 103 HIS A N 1
ATOM 804 C CA . HIS A 1 103 ? -14.006 2.123 17.796 1.00 83.12 103 HIS A CA 1
ATOM 805 C C . HIS A 1 103 ? -13.753 3.516 18.387 1.00 83.12 103 HIS A C 1
ATOM 807 O O . HIS A 1 103 ? -13.767 3.664 19.609 1.00 83.12 103 HIS A O 1
ATOM 813 N N . GLY A 1 104 ? -13.590 4.536 17.539 1.00 80.62 104 GLY A N 1
ATOM 814 C CA . GLY A 1 104 ? -13.400 5.924 17.958 1.00 80.62 104 GLY A CA 1
ATOM 815 C C . GLY A 1 104 ? -14.580 6.462 18.769 1.00 80.62 104 GLY A C 1
ATOM 816 O O . GLY A 1 104 ? -14.378 7.047 19.830 1.00 80.62 104 GLY A O 1
ATOM 817 N N . LEU A 1 105 ? -15.815 6.185 18.338 1.00 84.62 105 LEU A N 1
ATOM 818 C CA . LEU A 1 105 ? -17.024 6.519 19.099 1.00 84.62 105 LEU A CA 1
ATOM 819 C C . LEU A 1 105 ? -17.044 5.828 20.467 1.00 84.62 105 LEU A C 1
ATOM 821 O O . LEU A 1 105 ? -17.361 6.456 21.474 1.00 84.62 105 LEU A O 1
ATOM 825 N N . GLY A 1 106 ? -16.642 4.558 20.530 1.00 83.12 106 GLY A N 1
ATOM 826 C CA . GLY A 1 106 ? -16.529 3.818 21.785 1.00 83.12 106 GLY A CA 1
ATOM 827 C C . GLY A 1 106 ? -15.530 4.428 22.775 1.00 83.12 106 GLY A C 1
ATOM 828 O O . GLY A 1 106 ? -15.733 4.302 23.981 1.00 83.12 106 GLY A O 1
ATOM 829 N N . LEU A 1 107 ? -14.481 5.106 22.297 1.00 82.12 107 LEU A N 1
ATOM 830 C CA . LEU A 1 107 ? -13.532 5.835 23.149 1.00 82.12 107 LEU A CA 1
ATOM 831 C C . LEU A 1 107 ? -14.105 7.155 23.681 1.00 82.12 107 LEU A C 1
ATOM 833 O O . LEU A 1 107 ? -13.740 7.564 24.775 1.00 82.12 107 LEU A O 1
ATOM 837 N N . ILE A 1 108 ? -15.001 7.802 22.932 1.00 82.56 108 ILE A N 1
ATOM 838 C CA . ILE A 1 108 ? -15.670 9.044 23.353 1.00 82.56 108 ILE A CA 1
ATOM 839 C C . ILE A 1 108 ? -16.765 8.747 24.385 1.00 82.56 108 ILE A C 1
ATOM 841 O O . ILE A 1 108 ? -16.944 9.497 25.339 1.00 82.56 108 ILE A O 1
ATOM 845 N N . ILE A 1 109 ? -17.507 7.652 24.190 1.00 83.81 109 ILE A N 1
ATOM 846 C CA . ILE A 1 109 ? -18.677 7.309 25.010 1.00 83.81 109 ILE A CA 1
ATOM 847 C C . ILE A 1 109 ? -18.272 6.635 26.330 1.00 83.81 109 ILE A C 1
ATOM 849 O O . ILE A 1 109 ? -19.012 6.715 27.308 1.00 83.81 109 ILE A O 1
ATOM 853 N N . LYS A 1 110 ? -17.103 5.982 26.396 1.00 67.94 110 LYS A N 1
ATOM 854 C CA . LYS A 1 110 ? -16.595 5.419 27.653 1.00 67.94 110 LYS A CA 1
ATOM 855 C C . LYS A 1 110 ? -16.008 6.540 28.525 1.00 67.94 110 LYS A C 1
ATOM 857 O O . LYS A 1 110 ? -14.971 7.089 28.153 1.00 67.94 110 LYS A O 1
ATOM 862 N N . PRO A 1 111 ? -16.607 6.869 29.686 1.00 60.31 111 PRO A N 1
ATOM 863 C CA . PRO A 1 111 ? -15.974 7.789 30.620 1.00 60.31 111 PRO A CA 1
ATOM 864 C C . PRO A 1 111 ? -14.657 7.180 31.134 1.00 60.31 111 PRO A C 1
ATOM 866 O O . PRO A 1 111 ? -14.546 5.950 31.213 1.00 60.31 111 PRO A O 1
ATOM 869 N N . PRO A 1 112 ? -13.652 8.004 31.485 1.00 61.00 112 PRO A N 1
ATOM 870 C CA . PRO A 1 112 ? -12.440 7.500 32.110 1.00 61.00 112 PRO A CA 1
ATOM 871 C C . PRO A 1 112 ? -12.827 6.768 33.396 1.00 61.00 112 PRO A C 1
ATOM 873 O O . PRO A 1 112 ? -13.465 7.344 34.278 1.00 61.00 112 PRO A O 1
ATOM 876 N N . ILE A 1 113 ? -12.468 5.487 33.477 1.00 64.88 113 ILE A N 1
ATOM 877 C CA . ILE A 1 113 ? -12.560 4.720 34.718 1.00 64.88 113 ILE A CA 1
ATOM 878 C C . ILE A 1 113 ? -11.555 5.376 35.669 1.00 64.88 113 ILE A C 1
ATOM 880 O O . ILE A 1 113 ? -10.352 5.347 35.402 1.00 64.88 113 ILE A O 1
ATOM 884 N N . ARG A 1 114 ? -12.076 6.060 36.688 1.00 51.50 114 ARG A N 1
ATOM 885 C CA . ARG A 1 114 ? -11.311 6.725 37.744 1.00 51.50 114 ARG A CA 1
ATOM 886 C C . ARG A 1 114 ? -11.158 5.795 38.935 1.00 51.50 114 ARG A C 1
ATOM 888 O O . ARG A 1 114 ? -12.144 5.081 39.224 1.00 51.50 114 ARG A O 1
#

Organism: Cucumis melo (NCBI:txid3656)

pLDDT: mean 75.65, std 15.98, range [35.19, 96.12]

Foldseek 3Di:
DDDDDDPDPPPPPPDPPPDPPPPPDDPPDDDDPVLVVVCVVVVHDPVCSQLVVQLVVQQQVCCVQQVPDPDDDRDPVSSVVSSCVSVPHDDDSPVSNVVVVVVVVVVVPDDPPD

Radius of gyration: 23.33 Å; chains: 1; bounding box: 44×72×58 Å